Protein AF-A0A4R0V870-F1 (afdb_monomer_lite)

Sequence (77 aa):
MNNIDTNVTAYQLGPITIMRGTATPTHKVAHPECFGRFTVIALSPATAIRKCMRRVARMCADCSAREQLDQQEGARA

Structure (mmCIF, N/CA/C/O backbone):
data_AF-A0A4R0V870-F1
#
_entry.id   AF-A0A4R0V870-F1
#
loop_
_atom_site.group_PDB
_atom_site.id
_atom_site.type_symbol
_atom_site.label_atom_id
_atom_site.label_alt_id
_atom_site.label_comp_id
_atom_site.label_asym_id
_atom_site.label_entity_id
_atom_site.label_seq_id
_atom_site.pdbx_PDB_ins_code
_atom_site.Cartn_x
_atom_site.Cartn_y
_atom_site.Cartn_z
_atom_site.occupancy
_atom_site.B_iso_or_equiv
_atom_site.auth_seq_id
_atom_site.auth_comp_id
_atom_site.auth_asym_id
_atom_site.auth_atom_id
_atom_site.pdbx_PDB_model_num
ATOM 1 N N . MET A 1 1 ? 14.598 -9.307 -1.906 1.00 48.34 1 MET A N 1
ATOM 2 C CA . MET A 1 1 ? 13.242 -8.722 -1.918 1.00 48.34 1 MET A CA 1
ATOM 3 C C . MET A 1 1 ? 13.429 -7.226 -2.053 1.00 48.34 1 MET A C 1
ATOM 5 O O . MET A 1 1 ? 14.188 -6.680 -1.268 1.00 48.34 1 MET A O 1
ATOM 9 N N . ASN A 1 2 ? 12.867 -6.604 -3.088 1.00 55.38 2 ASN A N 1
ATOM 10 C CA . ASN A 1 2 ? 12.959 -5.161 -3.303 1.00 55.38 2 ASN A CA 1
ATOM 11 C C . ASN A 1 2 ? 12.476 -4.445 -2.026 1.00 55.38 2 ASN A C 1
ATOM 13 O O . ASN A 1 2 ? 11.315 -4.590 -1.652 1.00 55.38 2 ASN A O 1
ATOM 17 N N . ASN A 1 3 ? 13.378 -3.759 -1.318 1.00 65.38 3 ASN A N 1
ATOM 18 C CA . ASN A 1 3 ? 13.070 -3.114 -0.045 1.00 65.38 3 ASN A CA 1
ATOM 19 C C . ASN A 1 3 ? 12.144 -1.921 -0.325 1.00 65.38 3 ASN A C 1
ATOM 21 O O . ASN A 1 3 ? 12.566 -0.904 -0.872 1.00 65.38 3 ASN A O 1
ATOM 25 N N . ILE A 1 4 ? 10.861 -2.061 -0.010 1.00 78.50 4 ILE A N 1
ATOM 26 C CA . ILE A 1 4 ? 9.877 -0.982 -0.110 1.00 78.50 4 ILE A CA 1
ATOM 27 C C . ILE A 1 4 ? 9.675 -0.451 1.297 1.00 78.50 4 ILE A C 1
ATOM 29 O O . ILE A 1 4 ? 9.272 -1.200 2.188 1.00 78.50 4 ILE A O 1
ATOM 33 N N . ASP A 1 5 ? 9.948 0.832 1.491 1.00 85.31 5 ASP A N 1
ATOM 34 C CA . ASP A 1 5 ? 9.605 1.511 2.727 1.00 85.31 5 ASP A CA 1
ATOM 35 C C . ASP A 1 5 ? 8.125 1.880 2.678 1.00 85.31 5 ASP A C 1
ATOM 37 O O . ASP A 1 5 ? 7.624 2.407 1.682 1.00 85.31 5 ASP A O 1
ATOM 41 N N . THR A 1 6 ? 7.397 1.545 3.738 1.00 86.75 6 THR A N 1
ATOM 42 C CA . THR A 1 6 ? 5.970 1.841 3.828 1.00 86.75 6 THR A CA 1
ATOM 43 C C . THR A 1 6 ? 5.706 2.611 5.105 1.00 86.75 6 THR A C 1
ATOM 45 O O . THR A 1 6 ? 5.722 2.047 6.196 1.00 86.75 6 THR A O 1
ATOM 48 N N . ASN A 1 7 ? 5.375 3.890 4.962 1.00 92.38 7 ASN A N 1
ATOM 49 C CA . ASN A 1 7 ? 4.886 4.685 6.077 1.00 92.38 7 ASN A CA 1
ATOM 50 C C . ASN A 1 7 ? 3.359 4.623 6.096 1.00 92.38 7 ASN A C 1
ATOM 52 O O . ASN A 1 7 ? 2.725 4.932 5.085 1.00 92.38 7 ASN A O 1
ATOM 56 N N . VAL A 1 8 ? 2.768 4.224 7.224 1.00 92.88 8 VAL A N 1
ATOM 57 C CA . VAL A 1 8 ? 1.317 4.103 7.382 1.00 92.88 8 VAL A CA 1
ATOM 58 C C . VAL A 1 8 ? 0.853 4.825 8.637 1.00 92.88 8 VAL A C 1
ATOM 60 O O . VAL A 1 8 ? 1.271 4.511 9.746 1.00 92.88 8 VAL A O 1
ATOM 63 N N . THR A 1 9 ? -0.087 5.748 8.467 1.00 94.31 9 THR A N 1
ATOM 64 C CA . THR A 1 9 ? -0.810 6.396 9.560 1.00 94.31 9 THR A CA 1
ATOM 65 C C . THR A 1 9 ? -2.206 5.798 9.676 1.00 94.31 9 THR A C 1
ATOM 67 O O . THR A 1 9 ? -2.957 5.748 8.697 1.00 94.31 9 THR A O 1
ATOM 70 N N . ALA A 1 10 ? -2.561 5.350 10.878 1.00 94.25 10 ALA A N 1
ATOM 71 C CA . ALA A 1 10 ? -3.881 4.822 11.192 1.00 94.25 10 ALA A CA 1
ATOM 72 C C . ALA A 1 10 ? -4.706 5.854 11.974 1.00 94.25 10 ALA A C 1
ATOM 74 O O . ALA A 1 10 ? -4.231 6.431 12.947 1.00 94.25 10 ALA A O 1
ATOM 75 N N . TYR A 1 11 ? -5.955 6.049 11.559 1.00 94.81 11 TYR A N 1
ATOM 76 C CA . TYR A 1 11 ? -6.953 6.870 12.234 1.00 94.81 11 TYR A CA 1
ATOM 77 C C . TYR A 1 11 ? -8.129 5.983 12.637 1.00 94.81 11 TYR A C 1
ATOM 79 O O . TYR A 1 11 ? -8.654 5.233 11.809 1.00 94.81 11 TYR A O 1
ATOM 87 N N . GLN A 1 12 ? -8.556 6.088 13.894 1.00 93.50 12 GLN A N 1
ATOM 88 C CA . GLN A 1 12 ? -9.750 5.414 14.394 1.00 93.50 12 GLN A CA 1
ATOM 89 C C . GLN A 1 12 ? -10.880 6.435 14.551 1.00 93.50 12 GLN A C 1
ATOM 91 O O . GLN A 1 12 ? -10.723 7.435 15.246 1.00 93.50 12 GLN A O 1
ATOM 96 N N . LEU A 1 13 ? -12.017 6.177 13.907 1.00 91.44 13 LEU A N 1
ATOM 97 C CA . LEU A 1 13 ? -13.228 6.996 13.960 1.00 91.44 13 LEU A CA 1
ATOM 98 C C . LEU A 1 13 ? -14.407 6.093 14.338 1.00 91.44 13 LEU A C 1
ATOM 100 O O . LEU A 1 13 ? -15.021 5.456 13.480 1.00 91.44 13 LEU A O 1
ATOM 104 N N . GLY A 1 14 ? -14.698 5.984 15.637 1.00 89.88 14 GLY A N 1
ATOM 105 C CA . GLY A 1 14 ? -15.705 5.043 16.138 1.00 89.88 14 GLY A CA 1
ATOM 106 C C . GLY A 1 14 ? -15.372 3.599 15.718 1.00 89.88 14 GLY A C 1
ATOM 107 O O . GLY A 1 14 ? -14.258 3.153 15.992 1.00 89.88 14 GLY A O 1
ATOM 108 N N . PRO A 1 15 ? -16.272 2.863 15.032 1.00 90.38 15 PRO A N 1
ATOM 109 C CA . PRO A 1 15 ? -15.991 1.508 14.542 1.00 90.38 15 PRO A CA 1
ATOM 110 C C . PRO A 1 15 ? -15.137 1.478 13.260 1.00 90.38 15 PRO A C 1
ATOM 112 O O . PRO A 1 15 ? -14.747 0.406 12.802 1.00 90.38 15 PRO A O 1
ATOM 115 N N . ILE A 1 16 ? -14.852 2.630 12.649 1.00 94.38 16 ILE A N 1
ATOM 116 C CA . ILE A 1 16 ? -14.143 2.715 11.372 1.00 94.38 16 ILE A CA 1
ATOM 117 C C . ILE A 1 16 ? -12.649 2.922 11.622 1.00 94.38 16 ILE A C 1
ATOM 119 O O . ILE A 1 16 ? -12.239 3.854 12.310 1.00 94.38 16 ILE A O 1
ATOM 123 N N . THR A 1 17 ? -11.826 2.092 10.989 1.00 96.38 17 THR A N 1
ATOM 124 C CA . THR A 1 17 ? -10.377 2.273 10.892 1.00 96.38 17 THR A CA 1
ATOM 125 C C . THR A 1 17 ? -10.015 2.735 9.482 1.00 96.38 17 THR A C 1
ATOM 127 O O . THR A 1 17 ? -10.330 2.063 8.492 1.00 96.38 17 THR A O 1
ATOM 130 N N . ILE A 1 18 ? -9.316 3.864 9.389 1.00 95.62 18 ILE A N 1
ATOM 131 C CA . ILE A 1 18 ? -8.749 4.401 8.150 1.00 95.62 18 ILE A CA 1
ATOM 132 C C . ILE A 1 18 ? -7.232 4.278 8.242 1.00 95.62 18 ILE A C 1
ATOM 134 O O . ILE A 1 18 ? -6.634 4.829 9.158 1.00 95.62 18 ILE A O 1
ATOM 138 N N . MET A 1 19 ? -6.590 3.605 7.290 1.00 97.06 19 MET A N 1
ATOM 139 C CA . MET A 1 19 ? -5.129 3.610 7.187 1.00 97.06 19 MET A CA 1
ATOM 140 C C . MET A 1 19 ? -4.726 4.296 5.891 1.00 97.06 19 MET A C 1
ATOM 142 O O . MET A 1 19 ? -5.150 3.901 4.803 1.00 97.06 19 MET A O 1
ATOM 146 N N . ARG A 1 20 ? -3.924 5.347 6.016 1.00 95.44 20 ARG A N 1
ATOM 147 C CA . ARG A 1 20 ? -3.312 6.054 4.895 1.00 95.44 20 ARG A CA 1
ATOM 148 C C . ARG A 1 20 ? -1.849 5.688 4.874 1.00 95.44 20 ARG A C 1
ATOM 150 O O . ARG A 1 20 ? -1.190 5.820 5.899 1.00 95.44 20 ARG A O 1
ATOM 157 N N . GLY A 1 21 ? -1.355 5.236 3.736 1.00 94.00 21 GLY A N 1
ATOM 158 C CA . GLY A 1 21 ? 0.047 4.897 3.604 1.00 94.00 21 GLY A CA 1
ATOM 159 C C . GLY A 1 21 ? 0.665 5.430 2.332 1.00 94.00 21 GLY A C 1
ATOM 160 O O . GLY A 1 21 ? -0.031 5.776 1.377 1.00 94.00 21 GLY A O 1
ATOM 161 N N . THR A 1 22 ? 1.985 5.483 2.340 1.00 93.75 22 THR A N 1
ATOM 162 C CA . THR A 1 22 ? 2.810 5.720 1.162 1.00 93.75 22 THR A CA 1
ATOM 163 C C . THR A 1 22 ? 3.785 4.562 1.076 1.00 93.75 22 THR A C 1
ATOM 165 O O . THR A 1 22 ? 4.506 4.311 2.038 1.00 93.75 22 THR A O 1
ATOM 168 N N . ALA A 1 23 ? 3.770 3.850 -0.047 1.00 91.62 23 ALA A N 1
ATOM 169 C CA . ALA A 1 23 ? 4.805 2.888 -0.389 1.00 91.62 23 ALA A CA 1
ATOM 170 C C . ALA A 1 23 ? 5.846 3.603 -1.253 1.00 91.62 23 ALA A C 1
ATOM 172 O O . ALA A 1 23 ? 5.492 4.156 -2.295 1.00 91.62 23 ALA A O 1
ATOM 173 N N . THR A 1 24 ? 7.100 3.595 -0.814 1.00 89.12 24 THR A N 1
ATOM 174 C CA . THR A 1 24 ? 8.226 4.227 -1.502 1.00 89.12 24 THR A CA 1
ATOM 175 C C . THR A 1 24 ? 9.314 3.178 -1.725 1.00 89.12 24 THR A C 1
ATOM 177 O O . THR A 1 24 ? 9.759 2.547 -0.764 1.00 89.12 24 THR A O 1
ATOM 180 N N . PRO A 1 25 ? 9.770 2.953 -2.964 1.00 86.00 25 PRO A N 1
ATOM 181 C CA . PRO A 1 25 ? 10.904 2.067 -3.204 1.00 86.00 25 PRO A CA 1
ATOM 182 C C . PRO A 1 25 ? 12.184 2.670 -2.598 1.00 86.00 25 PRO A C 1
ATOM 184 O O . PRO A 1 25 ? 12.443 3.860 -2.758 1.00 86.00 25 PRO A O 1
ATOM 187 N N . THR A 1 26 ? 12.984 1.866 -1.886 1.00 80.06 26 THR A N 1
ATOM 188 C CA . THR A 1 26 ? 14.214 2.345 -1.204 1.00 80.06 26 THR A CA 1
ATOM 189 C C . THR A 1 26 ? 15.474 2.270 -2.068 1.00 80.06 26 THR A C 1
ATOM 191 O O . THR A 1 26 ? 16.529 2.774 -1.689 1.00 80.06 26 THR A O 1
ATOM 194 N N . HIS A 1 27 ? 15.374 1.669 -3.250 1.00 77.56 27 HIS A N 1
ATOM 195 C CA . HIS A 1 27 ? 16.446 1.518 -4.231 1.00 77.56 27 HIS A CA 1
ATOM 196 C C . HIS A 1 27 ? 15.923 1.851 -5.630 1.00 77.56 27 HIS A C 1
ATOM 198 O O . HIS A 1 27 ? 14.720 2.027 -5.830 1.00 77.56 27 HIS A O 1
ATOM 204 N N . LYS A 1 28 ? 16.829 1.942 -6.613 1.00 78.25 28 LYS A N 1
ATOM 205 C CA . LYS A 1 28 ? 16.440 2.105 -8.020 1.00 78.25 28 LYS A CA 1
ATOM 206 C C . LYS A 1 28 ? 15.626 0.885 -8.460 1.00 78.25 28 LYS A C 1
ATOM 208 O O . LYS A 1 28 ? 16.185 -0.185 -8.675 1.00 78.25 28 LYS A O 1
ATOM 213 N N . VAL A 1 29 ? 14.316 1.069 -8.563 1.00 79.81 29 VAL A N 1
ATOM 214 C CA . VAL A 1 29 ? 13.374 0.137 -9.191 1.00 79.81 29 VAL A CA 1
ATOM 215 C C . VAL A 1 29 ? 13.092 0.614 -10.612 1.00 79.81 29 VAL A C 1
ATOM 217 O O . VAL A 1 29 ? 13.138 1.819 -10.865 1.00 79.81 29 VAL A O 1
ATOM 220 N N . ALA A 1 30 ? 12.812 -0.311 -11.529 1.00 84.44 30 ALA A N 1
ATOM 221 C CA . ALA A 1 30 ? 12.540 0.034 -12.925 1.00 84.44 30 ALA A CA 1
ATOM 222 C C . ALA A 1 30 ? 11.222 0.811 -13.083 1.00 84.44 30 ALA A C 1
ATOM 224 O O . ALA A 1 30 ? 11.148 1.733 -13.889 1.00 84.44 30 ALA A O 1
ATOM 225 N N . HIS A 1 31 ? 10.223 0.492 -12.250 1.00 86.81 31 HIS A N 1
ATOM 226 C CA . HIS A 1 31 ? 8.884 1.087 -12.310 1.00 86.81 31 HIS A CA 1
ATOM 227 C C . HIS A 1 31 ? 8.480 1.740 -10.981 1.00 86.81 31 HIS A C 1
ATOM 229 O O . HIS A 1 31 ? 7.615 1.219 -10.261 1.00 86.81 31 HIS A O 1
ATOM 235 N N . PRO A 1 32 ? 9.098 2.875 -10.600 1.00 85.50 32 PRO A N 1
ATOM 236 C CA . PRO A 1 32 ? 8.755 3.584 -9.368 1.00 85.50 32 PRO A CA 1
ATOM 237 C C . PRO A 1 32 ? 7.287 4.037 -9.331 1.00 85.50 32 PRO A C 1
ATOM 239 O O . PRO A 1 32 ? 6.710 4.147 -8.252 1.00 85.50 32 PRO A O 1
ATOM 242 N N . GLU A 1 33 ? 6.659 4.239 -10.489 1.00 89.00 33 GLU A N 1
ATOM 243 C CA . GLU A 1 33 ? 5.254 4.616 -10.644 1.00 89.00 33 GLU A CA 1
ATOM 244 C C . GLU A 1 33 ? 4.256 3.532 -10.209 1.00 89.00 33 GLU A C 1
ATOM 246 O O . GLU A 1 33 ? 3.083 3.835 -9.992 1.00 89.00 33 GLU A O 1
ATOM 251 N N . CYS A 1 34 ? 4.699 2.279 -10.044 1.00 90.31 34 CYS A N 1
ATOM 252 C CA . CYS A 1 34 ? 3.864 1.222 -9.461 1.00 90.31 34 CYS A CA 1
ATOM 253 C C . CYS A 1 34 ? 3.618 1.440 -7.961 1.00 90.31 34 CYS A C 1
ATOM 255 O O . CYS A 1 34 ? 2.693 0.866 -7.382 1.00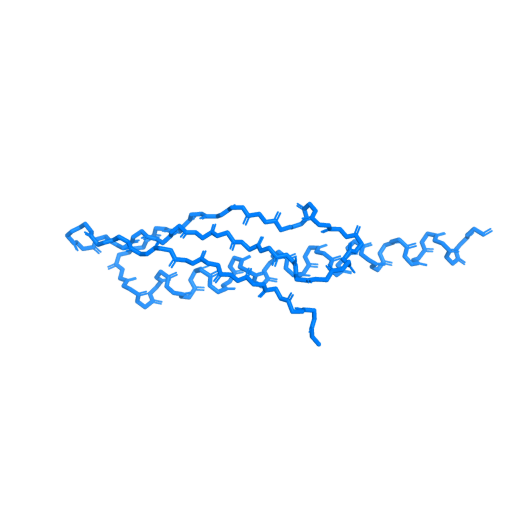 90.31 34 CYS A O 1
ATOM 257 N N . PHE A 1 35 ? 4.440 2.276 -7.328 1.00 90.94 35 PHE A N 1
ATOM 258 C CA . PHE A 1 35 ? 4.361 2.611 -5.917 1.00 90.94 35 PHE A CA 1
ATOM 259 C C . PHE A 1 35 ? 3.764 4.002 -5.716 1.00 90.94 35 PHE A C 1
ATOM 261 O O . PHE A 1 35 ? 3.757 4.854 -6.603 1.00 90.94 35 PHE A O 1
ATOM 268 N N . GLY A 1 36 ? 3.233 4.247 -4.521 1.00 91.69 36 GLY A N 1
ATOM 269 C CA . GLY A 1 36 ? 2.679 5.548 -4.192 1.00 91.69 36 GLY A CA 1
ATOM 270 C C . GLY A 1 36 ? 1.755 5.532 -2.988 1.00 91.69 36 GLY A C 1
ATOM 271 O O . GLY A 1 36 ? 1.799 4.655 -2.121 1.00 91.69 36 GLY A O 1
ATOM 272 N N . ARG A 1 37 ? 0.903 6.554 -2.928 1.00 94.69 37 ARG A N 1
ATOM 273 C CA . ARG A 1 37 ? -0.040 6.748 -1.827 1.00 94.69 37 ARG A CA 1
ATOM 274 C C . ARG A 1 37 ? -1.216 5.787 -1.948 1.00 94.69 37 ARG A C 1
ATOM 276 O O . ARG A 1 37 ? -1.742 5.539 -3.031 1.00 94.69 37 ARG A O 1
ATOM 283 N N . PHE A 1 38 ? -1.692 5.301 -0.813 1.00 93.56 38 PHE A N 1
ATOM 284 C CA . PHE A 1 38 ? -2.904 4.506 -0.725 1.00 93.56 38 PHE A CA 1
ATOM 285 C C . PHE A 1 38 ? -3.716 4.857 0.518 1.00 93.56 38 PHE A C 1
ATOM 287 O O . PHE A 1 38 ? -3.205 5.349 1.521 1.00 93.56 38 PHE A O 1
ATOM 294 N N . THR A 1 39 ? -5.017 4.594 0.442 1.00 96.19 39 THR A N 1
ATOM 295 C CA . THR A 1 39 ? -5.935 4.693 1.577 1.00 96.19 39 THR A CA 1
ATOM 296 C C . THR A 1 39 ? -6.751 3.415 1.645 1.00 96.19 39 THR A C 1
ATOM 298 O O . THR A 1 39 ? -7.245 2.934 0.626 1.00 96.19 39 THR A O 1
ATOM 301 N N . VAL A 1 40 ? -6.903 2.865 2.8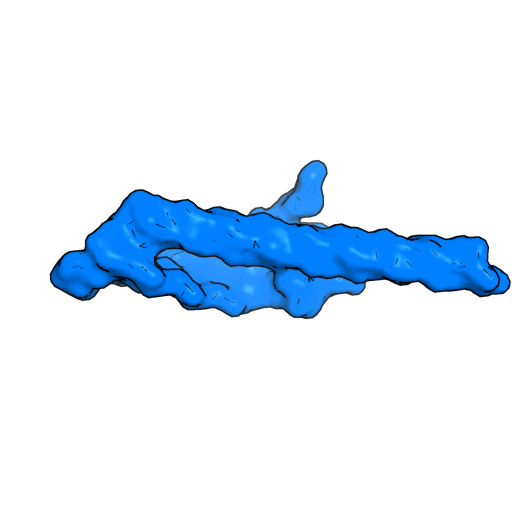44 1.00 96.00 40 VAL A N 1
ATOM 302 C CA . VAL A 1 40 ? -7.797 1.743 3.119 1.00 96.00 40 VAL A CA 1
ATOM 303 C C . VAL A 1 40 ? -8.758 2.112 4.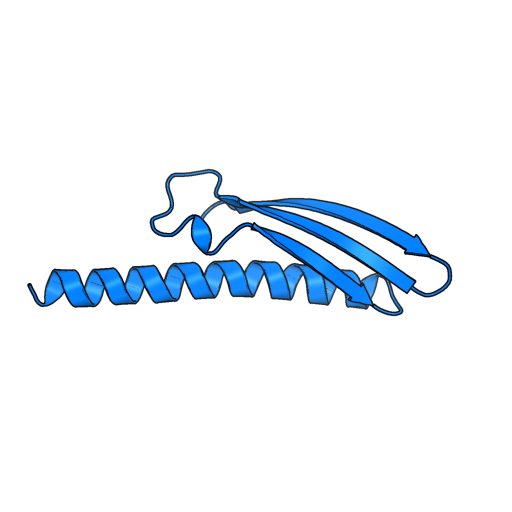238 1.00 96.00 40 VAL A C 1
ATOM 305 O O . VAL A 1 40 ? -8.387 2.782 5.198 1.00 96.00 40 VAL A O 1
ATOM 308 N N . ILE A 1 41 ? -10.002 1.663 4.098 1.00 95.69 41 ILE A N 1
ATOM 309 C CA . ILE A 1 41 ? -11.076 1.877 5.069 1.00 95.69 41 ILE A CA 1
ATOM 310 C C . ILE A 1 41 ? -11.666 0.510 5.423 1.00 95.69 41 ILE A C 1
ATOM 312 O O . ILE A 1 41 ? -11.924 -0.329 4.542 1.00 95.69 41 ILE A O 1
ATOM 316 N N . ALA A 1 42 ? -11.848 0.250 6.713 1.00 96.31 42 ALA A N 1
ATOM 317 C CA . ALA A 1 42 ? -12.466 -0.973 7.205 1.00 96.31 42 ALA A CA 1
ATOM 318 C C . ALA A 1 42 ? -13.194 -0.758 8.536 1.00 96.31 42 ALA A C 1
ATOM 320 O O . ALA A 1 42 ? -12.923 0.197 9.249 1.00 96.31 42 ALA A O 1
ATOM 321 N N . LEU A 1 43 ? -14.080 -1.695 8.881 1.00 95.12 43 LEU A N 1
ATOM 322 C CA . LEU A 1 43 ? -14.835 -1.709 10.142 1.00 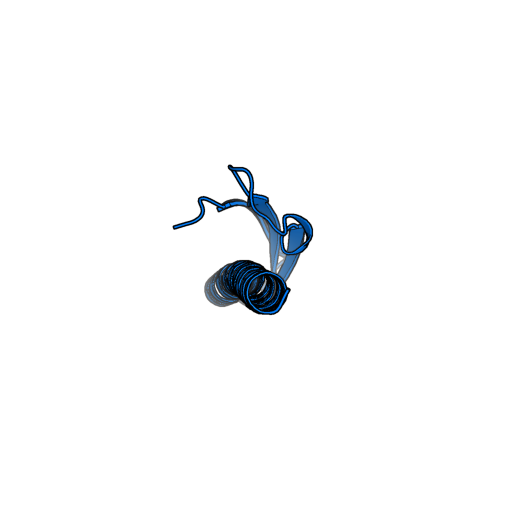95.12 43 LEU A CA 1
ATOM 323 C C . LEU A 1 43 ? -14.071 -2.366 11.306 1.00 95.12 43 LEU A C 1
ATOM 325 O O . LEU A 1 43 ? -14.639 -2.631 12.358 1.00 95.12 43 LEU A O 1
ATOM 329 N N . SER A 1 44 ? -12.801 -2.725 11.101 1.00 91.00 44 SER A N 1
ATOM 330 C CA . SER A 1 44 ? -11.948 -3.226 12.176 1.00 91.00 44 SER A CA 1
ATOM 331 C C . SER A 1 44 ? -10.464 -3.038 11.859 1.00 91.00 44 SER A C 1
ATOM 333 O O . SER A 1 44 ? -10.079 -3.147 10.683 1.00 91.00 44 SER A O 1
ATOM 335 N N . PRO A 1 45 ? -9.611 -2.860 12.887 1.00 90.06 45 PRO A N 1
ATOM 336 C CA . PRO A 1 45 ? -8.167 -2.730 12.705 1.00 90.06 45 PRO A CA 1
ATOM 337 C C . PRO A 1 45 ? -7.552 -3.918 11.960 1.00 90.06 45 PRO A C 1
ATOM 339 O O . PRO A 1 45 ? -6.809 -3.738 10.999 1.00 90.06 45 PRO A O 1
ATOM 342 N N . ALA A 1 46 ? -7.938 -5.146 12.318 1.00 92.69 46 ALA A N 1
ATOM 343 C CA . ALA A 1 46 ? -7.426 -6.353 11.669 1.00 92.69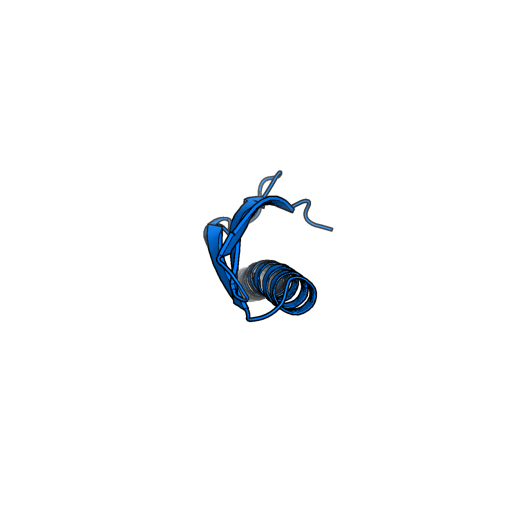 46 ALA A CA 1
ATOM 344 C C . ALA A 1 46 ? -7.757 -6.395 10.166 1.00 92.69 46 ALA A C 1
ATOM 346 O O . ALA A 1 46 ? -6.934 -6.801 9.343 1.00 92.69 46 ALA A O 1
ATOM 347 N N . THR A 1 47 ? -8.957 -5.952 9.782 1.00 95.44 47 THR A N 1
ATOM 348 C CA . THR A 1 47 ? -9.341 -5.880 8.368 1.00 95.44 47 THR A CA 1
ATOM 349 C C . THR A 1 47 ? -8.596 -4.763 7.647 1.00 95.44 47 THR A C 1
ATOM 351 O O . THR A 1 47 ? -8.176 -4.964 6.506 1.00 95.44 47 THR A O 1
ATOM 354 N N . ALA A 1 48 ? -8.402 -3.614 8.297 1.00 94.31 48 ALA A N 1
ATOM 355 C CA . ALA A 1 48 ? -7.639 -2.504 7.739 1.00 94.31 48 ALA A CA 1
ATOM 356 C C . ALA A 1 48 ? -6.184 -2.914 7.460 1.00 94.31 48 ALA A C 1
ATOM 358 O O . ALA A 1 48 ? -5.717 -2.727 6.338 1.00 94.31 48 ALA A O 1
ATOM 359 N N . ILE A 1 49 ? -5.521 -3.588 8.409 1.00 93.31 49 ILE A N 1
ATOM 360 C CA . ILE A 1 49 ? -4.151 -4.105 8.251 1.00 93.31 49 ILE A CA 1
ATOM 361 C C . ILE A 1 49 ? -4.074 -5.089 7.080 1.00 93.31 49 ILE A C 1
ATOM 363 O O . ILE A 1 49 ? -3.233 -4.936 6.196 1.00 93.31 49 ILE A O 1
ATOM 367 N N . ARG A 1 50 ? -4.993 -6.063 6.996 1.00 95.62 50 ARG A N 1
ATOM 368 C CA . ARG A 1 50 ? -5.022 -7.009 5.864 1.00 95.62 50 ARG A CA 1
ATOM 369 C C . ARG A 1 50 ? -5.202 -6.301 4.520 1.00 95.62 50 ARG A C 1
ATOM 371 O O . ARG A 1 50 ? -4.538 -6.660 3.551 1.00 95.62 50 ARG A O 1
ATOM 378 N N . LYS A 1 51 ? -6.093 -5.305 4.440 1.00 96.38 51 LYS A N 1
ATOM 379 C CA . LYS A 1 51 ? -6.290 -4.504 3.219 1.00 96.38 51 LYS A CA 1
ATOM 380 C C . LYS A 1 51 ? -5.043 -3.685 2.875 1.00 96.38 51 LYS A C 1
ATOM 382 O O . LYS A 1 51 ? -4.672 -3.644 1.706 1.00 96.38 51 LYS A O 1
ATOM 387 N N . CYS A 1 52 ? -4.398 -3.083 3.873 1.00 94.00 52 CYS A N 1
ATOM 388 C CA . CYS A 1 52 ? -3.148 -2.339 3.734 1.00 94.00 52 CYS A CA 1
ATOM 389 C C . CYS A 1 52 ? -2.053 -3.225 3.123 1.00 94.00 52 CYS A C 1
ATOM 391 O O . CYS A 1 52 ? -1.546 -2.918 2.047 1.00 94.00 52 CYS A O 1
ATOM 393 N N . MET A 1 53 ? -1.778 -4.385 3.729 1.00 93.25 53 MET A N 1
ATOM 394 C CA . MET A 1 53 ? -0.764 -5.324 3.234 1.00 93.25 53 MET A CA 1
ATOM 395 C C . MET A 1 53 ? -1.081 -5.837 1.826 1.00 93.25 53 MET A C 1
ATOM 397 O O . MET A 1 53 ? -0.198 -5.898 0.975 1.00 93.25 53 MET A O 1
ATOM 401 N N . ARG A 1 54 ? -2.354 -6.142 1.533 1.00 95.00 54 ARG A N 1
ATOM 402 C CA . ARG A 1 54 ? -2.782 -6.530 0.177 1.00 95.00 54 ARG A CA 1
ATOM 403 C C . ARG A 1 54 ? -2.553 -5.421 -0.845 1.00 95.00 54 ARG A C 1
ATOM 405 O O . ARG A 1 54 ? -2.258 -5.722 -1.996 1.00 95.00 54 ARG A O 1
ATOM 412 N N . ARG A 1 55 ? -2.719 -4.154 -0.457 1.00 95.00 55 ARG A N 1
ATOM 413 C CA . ARG A 1 55 ? -2.489 -3.023 -1.360 1.00 95.00 55 ARG A CA 1
ATOM 414 C C . ARG A 1 55 ? -1.007 -2.881 -1.693 1.00 95.00 55 ARG A C 1
ATOM 416 O O . ARG A 1 55 ? -0.699 -2.757 -2.872 1.00 95.00 55 ARG A O 1
ATOM 423 N N . VAL A 1 56 ? -0.131 -2.987 -0.694 1.00 91.25 56 VAL A N 1
ATOM 424 C CA . VAL A 1 56 ? 1.327 -2.990 -0.896 1.00 91.25 56 VAL A CA 1
ATOM 425 C C . VAL A 1 56 ? 1.746 -4.169 -1.778 1.00 91.25 56 VAL A C 1
ATOM 427 O O . VAL A 1 56 ? 2.427 -3.970 -2.774 1.00 91.25 56 VAL A O 1
ATOM 430 N N . ALA A 1 57 ? 1.256 -5.381 -1.496 1.00 92.06 57 ALA A N 1
ATOM 431 C CA . ALA A 1 57 ? 1.572 -6.563 -2.300 1.00 92.06 57 ALA A CA 1
ATOM 432 C C . ALA A 1 57 ? 1.165 -6.419 -3.779 1.00 92.06 57 ALA A C 1
ATOM 434 O O . ALA A 1 57 ? 1.886 -6.881 -4.657 1.00 92.06 57 ALA A O 1
ATOM 435 N N . ARG A 1 58 ? 0.035 -5.754 -4.066 1.00 93.25 58 ARG A N 1
ATOM 436 C CA . ARG A 1 58 ? -0.378 -5.454 -5.447 1.00 93.25 58 ARG A CA 1
ATOM 437 C C . ARG A 1 58 ? 0.585 -4.498 -6.142 1.00 93.25 58 ARG A C 1
ATOM 439 O O . ARG A 1 58 ? 0.972 -4.786 -7.260 1.00 93.25 58 ARG A O 1
ATOM 446 N N . MET A 1 59 ? 1.020 -3.433 -5.468 1.00 92.31 59 MET A N 1
ATOM 447 C CA . MET A 1 59 ? 2.019 -2.507 -6.023 1.00 92.31 59 MET A CA 1
ATOM 448 C C . MET A 1 59 ? 3.319 -3.240 -6.391 1.00 92.31 59 MET A C 1
ATOM 450 O O . MET A 1 59 ? 3.883 -3.009 -7.456 1.00 92.31 59 MET A O 1
ATOM 454 N N . CYS A 1 60 ? 3.758 -4.188 -5.551 1.00 88.94 60 CYS A N 1
ATOM 455 C CA . CYS A 1 60 ? 4.906 -5.044 -5.864 1.00 88.94 60 CYS A CA 1
ATOM 456 C C . CYS A 1 60 ? 4.661 -5.928 -7.094 1.00 88.94 60 CYS A C 1
ATOM 458 O O . CYS A 1 60 ? 5.555 -6.088 -7.921 1.00 88.94 60 CYS A O 1
ATOM 460 N N . ALA A 1 61 ? 3.472 -6.526 -7.193 1.00 91.00 61 ALA A N 1
ATOM 461 C CA . ALA A 1 61 ? 3.113 -7.397 -8.307 1.00 91.00 61 ALA A CA 1
ATOM 462 C C . ALA A 1 61 ? 3.034 -6.622 -9.630 1.00 91.00 61 ALA A C 1
ATOM 464 O O . ALA A 1 61 ? 3.562 -7.098 -10.627 1.00 91.00 61 ALA A O 1
ATOM 465 N N . ASP A 1 62 ? 2.453 -5.420 -9.620 1.00 91.50 62 ASP A N 1
ATOM 466 C CA . ASP A 1 62 ? 2.378 -4.538 -10.789 1.00 91.50 62 ASP A CA 1
ATOM 467 C C . ASP A 1 62 ? 3.788 -4.145 -11.266 1.00 91.50 62 ASP A C 1
ATOM 469 O O . ASP A 1 62 ? 4.082 -4.226 -12.458 1.00 91.50 62 ASP A O 1
ATOM 473 N N . CYS A 1 63 ? 4.691 -3.814 -10.330 1.00 90.50 63 CYS A N 1
ATOM 474 C CA . CYS A 1 63 ? 6.101 -3.549 -10.633 1.00 90.50 63 CYS A CA 1
ATOM 475 C C . CYS A 1 63 ? 6.772 -4.763 -11.285 1.00 90.50 63 CYS A C 1
ATOM 477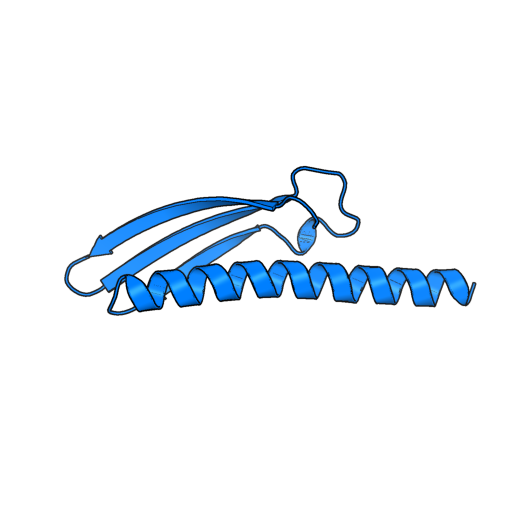 O O . CYS A 1 63 ? 7.378 -4.636 -12.343 1.00 90.50 63 CYS A O 1
ATOM 479 N N . SER A 1 64 ? 6.634 -5.947 -10.682 1.00 89.00 64 SER A N 1
ATOM 480 C CA . SER A 1 64 ? 7.253 -7.171 -11.200 1.00 89.00 64 SER A CA 1
ATOM 481 C C . SER A 1 64 ? 6.692 -7.581 -12.562 1.00 89.00 64 SER A C 1
ATOM 483 O O . SER A 1 64 ? 7.449 -8.042 -13.410 1.00 89.00 64 SER A O 1
ATOM 485 N N . ALA A 1 65 ? 5.387 -7.412 -12.787 1.00 91.88 65 ALA A N 1
ATOM 486 C CA . ALA A 1 65 ? 4.759 -7.714 -14.067 1.00 91.88 65 ALA A CA 1
ATOM 487 C C . ALA A 1 65 ? 5.299 -6.808 -15.181 1.00 91.88 65 ALA A C 1
ATOM 489 O O . ALA A 1 65 ? 5.551 -7.282 -16.284 1.00 91.88 65 ALA A O 1
ATOM 490 N N . ARG A 1 66 ? 5.526 -5.524 -14.887 1.00 90.75 66 ARG A N 1
ATOM 491 C CA . ARG A 1 66 ? 6.149 -4.596 -15.836 1.00 90.75 66 ARG A CA 1
ATOM 492 C C . ARG A 1 66 ? 7.615 -4.926 -16.103 1.00 90.75 66 ARG A C 1
ATOM 494 O O . ARG A 1 66 ? 7.985 -5.031 -17.263 1.00 90.75 66 ARG A O 1
ATOM 501 N N . GLU A 1 67 ? 8.397 -5.236 -15.065 1.00 89.56 67 GLU A N 1
ATOM 502 C CA . GLU A 1 67 ? 9.795 -5.671 -15.235 1.00 89.56 67 GLU A CA 1
ATOM 503 C C . GLU A 1 67 ? 9.896 -6.904 -16.146 1.00 89.56 67 GLU A C 1
ATOM 505 O O . GLU A 1 67 ? 10.803 -7.007 -16.969 1.00 89.56 67 GLU A O 1
ATOM 510 N N . GLN A 1 68 ? 8.950 -7.841 -16.027 1.00 90.75 68 GLN A N 1
ATOM 511 C CA . GLN A 1 68 ? 8.889 -9.019 -16.894 1.00 90.75 68 GLN A CA 1
ATOM 512 C C . GLN A 1 68 ? 8.539 -8.677 -18.345 1.00 90.75 68 GLN A C 1
ATOM 514 O O . GLN A 1 68 ? 9.075 -9.308 -19.255 1.00 90.75 68 GLN A O 1
ATOM 519 N N . LEU A 1 69 ? 7.642 -7.714 -18.572 1.00 92.00 69 LEU A N 1
ATOM 520 C CA . LEU A 1 69 ? 7.293 -7.259 -19.918 1.00 92.00 69 LEU A CA 1
ATOM 521 C C . LEU A 1 69 ? 8.488 -6.570 -20.586 1.00 92.00 69 LEU A C 1
ATOM 523 O O . LEU A 1 69 ? 8.861 -6.970 -21.686 1.00 92.00 69 LEU A O 1
ATOM 527 N N . ASP A 1 70 ? 9.153 -5.648 -19.888 1.00 89.38 70 ASP A N 1
ATOM 528 C CA . ASP A 1 70 ? 10.352 -4.956 -20.378 1.00 89.38 70 ASP A CA 1
ATOM 529 C C . ASP A 1 70 ? 11.472 -5.949 -20.738 1.00 89.38 70 ASP A C 1
ATOM 531 O O . ASP A 1 70 ? 12.130 -5.821 -21.772 1.00 89.38 70 ASP A O 1
ATOM 535 N N . GLN A 1 71 ? 11.670 -6.990 -19.920 1.00 88.88 71 GLN A N 1
ATOM 536 C CA . GLN A 1 71 ? 12.636 -8.057 -20.209 1.00 88.88 71 GLN A CA 1
ATOM 537 C C . GLN A 1 71 ? 12.272 -8.860 -21.461 1.00 88.88 71 GLN A C 1
ATOM 539 O O . GLN A 1 71 ? 13.160 -9.224 -22.232 1.00 88.88 71 GLN A O 1
ATOM 544 N N . GLN A 1 72 ? 10.987 -9.152 -21.680 1.00 89.38 72 GLN A N 1
ATOM 545 C CA . GLN A 1 72 ? 10.539 -9.852 -22.885 1.00 89.38 72 GLN A CA 1
ATOM 546 C C . GLN A 1 72 ? 10.683 -8.988 -24.137 1.00 89.38 72 GLN A C 1
ATOM 548 O O . GLN A 1 72 ? 11.052 -9.512 -25.185 1.00 89.38 72 GLN A O 1
ATOM 553 N N . GLU A 1 73 ? 10.391 -7.693 -24.048 1.00 87.38 73 GLU A N 1
ATOM 554 C CA . GLU A 1 73 ? 10.551 -6.755 -25.159 1.00 87.38 73 GLU A CA 1
ATOM 555 C C . GLU A 1 73 ? 12.030 -6.560 -25.507 1.00 87.38 73 GLU A C 1
ATOM 557 O O . GLU A 1 73 ? 12.403 -6.681 -26.671 1.00 87.38 73 GLU A O 1
ATOM 562 N N . GLY A 1 74 ? 12.891 -6.382 -24.502 1.00 80.19 74 GLY A N 1
ATOM 563 C CA . GLY A 1 74 ? 14.338 -6.273 -24.694 1.00 80.19 74 GLY A CA 1
ATOM 564 C C . GLY A 1 74 ? 14.999 -7.555 -25.211 1.00 80.19 74 GLY A C 1
ATOM 565 O O . GLY A 1 74 ? 15.981 -7.473 -25.936 1.00 80.19 74 GLY A O 1
ATOM 566 N N . ALA A 1 75 ? 14.464 -8.737 -24.888 1.00 71.12 75 ALA A N 1
ATOM 567 C CA . ALA A 1 75 ? 14.951 -10.015 -25.420 1.00 71.12 75 ALA A CA 1
ATOM 568 C C . ALA A 1 75 ? 14.455 -10.324 -26.847 1.00 71.12 75 ALA A C 1
ATOM 570 O O . ALA A 1 75 ? 14.926 -11.279 -27.465 1.00 71.12 75 ALA A O 1
ATOM 571 N N . ARG A 1 76 ? 13.467 -9.569 -27.347 1.00 63.03 76 ARG A N 1
ATOM 572 C CA . ARG A 1 76 ? 12.919 -9.692 -28.710 1.00 63.03 76 ARG A CA 1
ATOM 573 C C . ARG A 1 76 ? 13.512 -8.681 -29.695 1.00 63.03 76 ARG A C 1
ATOM 575 O O . ARG A 1 76 ? 13.280 -8.845 -30.893 1.00 63.03 76 ARG A O 1
ATOM 582 N N . ALA A 1 77 ? 14.197 -7.653 -29.197 1.00 55.09 77 ALA A N 1
ATOM 583 C CA . ALA A 1 77 ? 14.925 -6.655 -29.980 1.00 55.09 77 ALA A CA 1
ATOM 584 C C . ALA A 1 77 ? 16.330 -7.155 -30.346 1.00 55.09 77 ALA A C 1
ATOM 586 O O . ALA A 1 77 ? 16.796 -6.788 -31.448 1.00 55.09 77 ALA A O 1
#

Organism: Bifidobacterium longum subsp. longum (NCBI:txid1679)

pLDDT: mean 88.49, std 9.72, range [48.34, 97.06]

Radius of gyration: 15.3 Å; chains: 1; bounding box: 32×17×46 Å

Secondary structure (DSSP, 8-state):
---EEEEEEEEEETTEEEEEEEEEESS--S-GGG--EEEEEESSHHHHHHHHHHHHHHHHHHHHHHHHHHHHHHTT-

Foldseek 3Di:
DQDWDKDWDWDDDPQKIKIKIFTAGPDDQPCRVLTTIDMDMDSHPVVRVVVVVVSVVSSVVVSVVVVVVVVVVVVVD